Protein AF-A0A382DKV5-F1 (afdb_monomer)

Solvent-accessible surface area (backbone atoms only — not comparable to full-atom values): 4337 Å² total; per-residue (Å²): 130,56,48,54,62,94,45,100,84,55,93,66,55,50,58,50,49,59,46,58,71,74,63,57,50,72,69,56,50,51,51,52,53,50,56,53,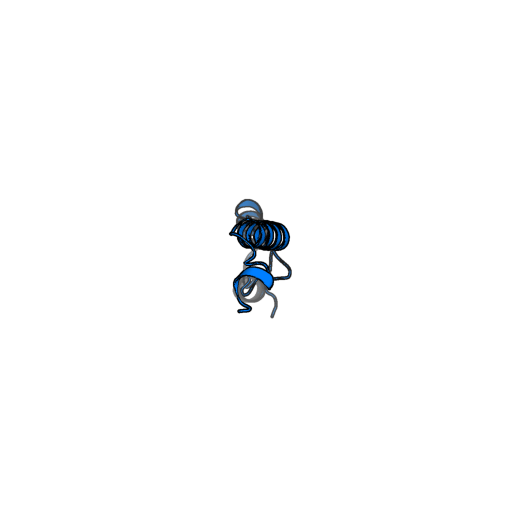59,74,67,62,76,83,50,65,71,59,53,53,53,51,53,49,54,56,51,63,69,54,73,72,79,53,70,77,82,75,61,131

Organism: NCBI:txid408172

Mean predicted aligned error: 8.27 Å

Sequence (68 aa):
DGKLVTCPFATNGTDLRALLRDGCTDQELEKAIANVWTKRTDRYSEERAYDTRKLESRKKIEMYQIGG

Secondary structure (DSSP, 8-state):
--EE-SSTT-S--EEHHHHHHTT--HHHHHHHHHHHHHT----HHHHHHHHHHHHHHTT---GGGT--

Foldseek 3Di:
DCFDDPDPPDPDGHRVVVCVVVPHDPVVSVVVVVVCVVPDDDPPVVVVVVVVVVVVVPDDPPVVNVDD

InterPro domains:
  IPR013785 Aldolase-type TIM barrel [G3DSA:3.20.20.70] (1-68)
  IPR050105 Molybdenum cofactor biosynthesis MoaA/MoaC [PTHR22960] (1-68)

pLDDT: mean 87.67, std 12.84, range [44.56, 97.69]

Structure (mmCIF, N/CA/C/O backbone):
data_AF-A0A382DKV5-F1
#
_entry.id   AF-A0A382DKV5-F1
#
loop_
_atom_site.group_PDB
_atom_site.id
_atom_site.type_symbol
_atom_site.label_atom_id
_atom_site.label_alt_id
_atom_site.label_comp_id
_atom_site.label_asym_id
_atom_site.label_entity_id
_atom_site.label_seq_id
_atom_site.pdbx_PDB_ins_code
_atom_site.Cartn_x
_atom_site.Cartn_y
_atom_site.Cartn_z
_atom_site.occupancy
_atom_site.B_iso_or_equiv
_atom_site.auth_seq_id
_atom_site.auth_comp_id
_atom_site.auth_asym_id
_atom_site.auth_atom_id
_atom_site.pdbx_PDB_model_num
ATOM 1 N N . ASP A 1 1 ? -11.951 4.784 -6.135 1.00 84.31 1 ASP A N 1
ATOM 2 C CA . ASP A 1 1 ? -11.701 3.444 -5.562 1.00 84.31 1 ASP A CA 1
ATOM 3 C C . ASP A 1 1 ? -11.344 3.392 -4.087 1.00 84.31 1 ASP A C 1
ATOM 5 O O . ASP A 1 1 ? -11.683 2.396 -3.474 1.00 84.31 1 ASP A O 1
ATOM 9 N N . GLY A 1 2 ? -10.749 4.424 -3.472 1.00 91.69 2 GLY A N 1
ATOM 10 C CA . GLY A 1 2 ? -10.486 4.392 -2.021 1.00 91.69 2 GLY A CA 1
ATOM 11 C C . GLY A 1 2 ? -9.436 3.353 -1.611 1.00 91.69 2 GLY A C 1
ATOM 12 O O . GLY A 1 2 ? -9.467 2.834 -0.498 1.00 91.69 2 GLY A O 1
ATOM 13 N N . LYS A 1 3 ? -8.515 3.050 -2.531 1.00 95.38 3 LYS A N 1
ATOM 14 C CA . LYS A 1 3 ? -7.400 2.134 -2.319 1.00 95.38 3 LYS A CA 1
ATOM 15 C C . LYS A 1 3 ? -6.126 2.910 -2.008 1.00 95.38 3 LYS A C 1
ATOM 17 O O . LYS A 1 3 ? -5.828 3.900 -2.672 1.00 95.38 3 LYS A O 1
ATOM 22 N N . LEU A 1 4 ? -5.358 2.419 -1.046 1.00 95.00 4 LEU A N 1
ATOM 23 C CA . LEU A 1 4 ? -3.990 2.837 -0.790 1.00 95.00 4 LEU A CA 1
ATOM 24 C C . LEU A 1 4 ? -3.059 2.132 -1.778 1.00 95.00 4 LEU A C 1
ATOM 26 O O . LEU A 1 4 ? -2.950 0.904 -1.771 1.00 95.00 4 LEU A O 1
ATOM 30 N N . VAL A 1 5 ? -2.387 2.918 -2.612 1.00 95.69 5 VAL A N 1
ATOM 31 C CA . VAL A 1 5 ? -1.313 2.464 -3.501 1.00 95.69 5 VAL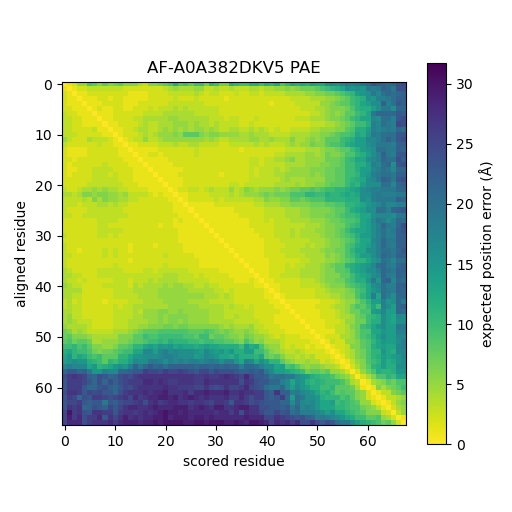 A CA 1
ATOM 32 C C . VAL A 1 5 ? 0.011 3.046 -3.027 1.00 95.69 5 VAL A C 1
ATOM 34 O O . VAL A 1 5 ? 0.076 4.193 -2.588 1.00 95.69 5 VAL A O 1
ATOM 37 N N . THR A 1 6 ? 1.070 2.250 -3.103 1.00 95.25 6 THR A N 1
ATOM 38 C CA . THR A 1 6 ? 2.408 2.623 -2.622 1.00 95.25 6 THR A CA 1
ATOM 39 C C . THR A 1 6 ? 3.365 3.025 -3.743 1.00 95.25 6 THR A C 1
ATOM 41 O O . THR A 1 6 ? 4.380 3.670 -3.477 1.00 95.25 6 THR A O 1
ATOM 44 N N . CYS A 1 7 ? 3.016 2.713 -4.995 1.00 94.50 7 CYS A N 1
ATOM 45 C CA . CYS A 1 7 ? 3.737 3.099 -6.202 1.00 94.50 7 CYS A CA 1
ATOM 46 C C . CYS A 1 7 ? 2.757 3.678 -7.237 1.00 94.50 7 CYS A C 1
ATOM 48 O O . CYS A 1 7 ? 1.703 3.078 -7.453 1.00 94.50 7 CYS A O 1
ATOM 50 N N . PRO A 1 8 ? 3.098 4.774 -7.944 1.00 92.69 8 PRO A N 1
ATOM 51 C CA . PRO A 1 8 ? 2.260 5.316 -9.022 1.00 92.69 8 PRO A CA 1
ATOM 52 C C . PRO A 1 8 ? 2.011 4.337 -10.177 1.00 92.69 8 PRO A C 1
ATOM 54 O O . PRO A 1 8 ? 1.069 4.509 -10.940 1.00 92.69 8 PRO A O 1
ATOM 57 N N . PHE A 1 9 ? 2.865 3.321 -10.309 1.00 92.75 9 PHE A N 1
ATOM 58 C CA . PHE A 1 9 ? 2.779 2.288 -11.340 1.00 92.75 9 PHE A CA 1
ATOM 59 C C . PHE A 1 9 ? 2.165 0.975 -10.823 1.00 92.75 9 PHE A C 1
ATOM 61 O O . PHE A 1 9 ? 2.177 -0.025 -11.536 1.00 92.75 9 PHE A O 1
ATOM 68 N N . ALA A 1 10 ? 1.661 0.948 -9.584 1.00 91.12 10 ALA A N 1
ATOM 69 C CA . ALA A 1 10 ? 1.061 -0.246 -9.002 1.00 91.12 10 ALA A CA 1
ATOM 70 C C . ALA A 1 10 ? -0.222 -0.648 -9.749 1.00 91.12 10 ALA A C 1
ATOM 72 O O . ALA A 1 10 ? -1.067 0.188 -10.059 1.00 91.12 10 ALA A O 1
ATOM 73 N N . THR A 1 11 ? -0.392 -1.948 -9.990 1.00 89.38 11 THR A N 1
ATOM 74 C CA . THR A 1 11 ? -1.593 -2.514 -10.630 1.00 89.38 11 THR A CA 1
ATOM 75 C C . THR A 1 11 ? -2.707 -2.835 -9.635 1.00 89.38 11 THR A C 1
ATOM 77 O O . THR A 1 11 ? -3.846 -3.062 -10.037 1.00 89.38 11 THR A O 1
ATOM 80 N N . ASN A 1 12 ? -2.400 -2.854 -8.336 1.00 89.19 12 ASN A N 1
ATOM 81 C CA . ASN A 1 12 ? -3.364 -3.104 -7.275 1.00 89.19 12 ASN A CA 1
ATOM 82 C C . ASN A 1 12 ? -3.057 -2.239 -6.043 1.00 89.19 12 ASN A C 1
ATOM 84 O O . ASN A 1 12 ? -1.970 -1.677 -5.919 1.00 89.19 12 ASN A O 1
ATOM 88 N N . GLY A 1 13 ? -4.016 -2.135 -5.125 1.00 93.12 13 GLY A N 1
ATOM 89 C CA . GLY A 1 13 ? -3.876 -1.363 -3.891 1.00 93.12 13 GLY A CA 1
ATOM 90 C C . GLY A 1 13 ? -4.723 -1.937 -2.762 1.00 93.12 13 GLY A C 1
ATOM 91 O O . GLY A 1 13 ? -5.638 -2.725 -3.003 1.00 93.12 13 GLY A O 1
ATOM 92 N N . THR A 1 14 ? -4.420 -1.528 -1.533 1.00 94.88 14 THR A N 1
ATOM 93 C CA . THR A 1 14 ? -5.136 -1.972 -0.328 1.00 94.88 14 THR A CA 1
ATOM 94 C C . THR A 1 14 ? -6.441 -1.198 -0.196 1.00 94.88 14 THR A C 1
ATOM 96 O O . THR A 1 14 ? -6.412 0.027 -0.147 1.00 94.88 14 THR A O 1
ATOM 99 N N . ASP A 1 15 ? -7.584 -1.880 -0.150 1.00 95.50 15 ASP A N 1
ATOM 100 C CA . ASP A 1 15 ? -8.899 -1.234 -0.093 1.00 95.50 15 ASP A CA 1
ATOM 101 C C . ASP A 1 15 ? -9.206 -0.683 1.308 1.00 95.50 15 ASP A C 1
ATOM 103 O O . ASP A 1 15 ? -9.749 -1.373 2.169 1.00 95.50 15 ASP A O 1
ATOM 107 N N . LEU A 1 16 ? -8.848 0.582 1.542 1.00 95.38 16 LEU A N 1
ATOM 108 C CA . LEU A 1 16 ? -9.157 1.265 2.798 1.00 95.38 16 LEU A CA 1
ATOM 109 C C . LEU A 1 16 ? -10.647 1.599 2.911 1.00 95.38 16 LEU A C 1
ATOM 111 O O . LEU A 1 16 ? -11.173 1.717 4.013 1.00 95.38 16 LEU A O 1
ATOM 115 N N . ARG A 1 17 ? -11.349 1.745 1.782 1.00 95.62 1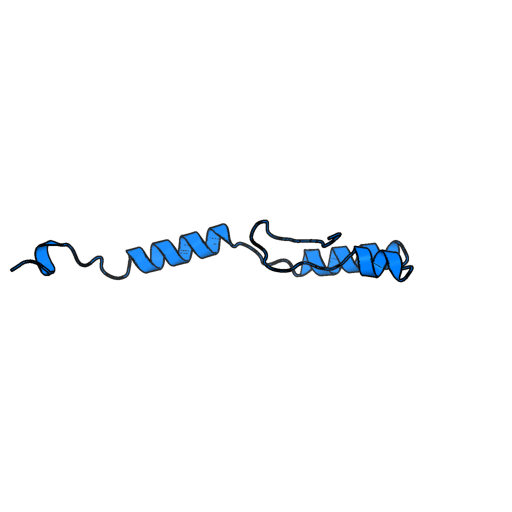7 ARG A N 1
ATOM 116 C CA . ARG A 1 17 ? -12.786 2.034 1.774 1.00 95.62 17 ARG A CA 1
ATOM 117 C C . ARG A 1 17 ? -13.590 0.863 2.325 1.00 95.62 17 ARG A C 1
ATOM 119 O O . ARG A 1 17 ? -14.577 1.110 3.011 1.00 95.62 17 ARG A O 1
ATOM 126 N N . ALA A 1 18 ? -13.197 -0.370 2.014 1.00 95.88 18 ALA A N 1
ATOM 127 C CA . ALA A 1 18 ? -13.797 -1.562 2.605 1.00 95.88 18 ALA A CA 1
ATOM 128 C C . ALA A 1 18 ? -13.618 -1.562 4.132 1.00 95.88 18 ALA A C 1
ATOM 130 O O . ALA A 1 18 ? -14.612 -1.615 4.846 1.00 95.88 18 ALA A O 1
ATOM 131 N N . LEU A 1 19 ? -12.389 -1.349 4.622 1.00 94.44 19 LEU A N 1
ATOM 132 C CA . LEU A 1 19 ? -12.095 -1.286 6.063 1.00 94.44 19 LEU A CA 1
ATOM 133 C C . LEU A 1 19 ? -12.947 -0.237 6.791 1.00 94.44 19 LEU A C 1
ATOM 135 O O . LEU A 1 19 ? -13.562 -0.528 7.814 1.00 94.44 19 LEU A O 1
ATOM 139 N N . LEU A 1 20 ? -13.040 0.967 6.221 1.00 95.56 20 LEU A N 1
ATOM 140 C CA . LEU A 1 20 ? -13.854 2.048 6.778 1.00 95.56 20 LEU A CA 1
ATOM 141 C C . LEU A 1 20 ? -15.352 1.711 6.801 1.00 95.56 20 LEU A C 1
ATOM 143 O O . LEU A 1 20 ? -16.066 2.124 7.709 1.00 95.56 20 LEU A O 1
ATOM 147 N N . ARG A 1 21 ? -15.849 0.981 5.797 1.00 96.31 21 ARG A N 1
ATOM 148 C CA . ARG A 1 21 ? -17.263 0.580 5.709 1.00 96.31 21 ARG A CA 1
ATOM 149 C C . ARG A 1 21 ? -17.621 -0.569 6.636 1.00 96.31 21 ARG A C 1
ATOM 151 O O . ARG A 1 21 ? -18.760 -0.617 7.088 1.00 96.31 21 ARG A O 1
ATOM 158 N N . ASP A 1 22 ? -16.658 -1.428 6.938 1.00 95.62 22 ASP A N 1
ATOM 159 C CA . ASP A 1 22 ? -16.803 -2.504 7.918 1.00 95.62 22 ASP A CA 1
ATOM 160 C C . ASP A 1 22 ? -16.747 -1.981 9.366 1.00 95.62 22 ASP A C 1
ATOM 162 O O . ASP A 1 22 ? -16.909 -2.748 10.312 1.00 95.62 22 ASP A O 1
ATOM 166 N N . GLY A 1 23 ? -16.569 -0.665 9.551 1.00 95.38 23 GLY A N 1
ATOM 167 C CA . GLY A 1 23 ? -16.604 -0.015 10.857 1.00 95.38 23 GLY A CA 1
ATOM 168 C C . GLY A 1 23 ? -15.305 -0.157 11.643 1.00 95.38 23 GLY A C 1
ATOM 169 O O . GLY A 1 23 ? -15.352 -0.167 12.872 1.00 95.38 23 GLY A O 1
ATOM 170 N N . CYS A 1 24 ? -14.159 -0.277 10.960 1.00 96.12 24 CYS A N 1
ATOM 171 C CA . CYS A 1 24 ? -12.870 -0.342 11.641 1.00 96.12 24 CYS A CA 1
ATOM 172 C C . CYS A 1 24 ? -12.642 0.887 12.531 1.00 96.12 24 CYS A C 1
ATOM 174 O O . CYS A 1 24 ? -12.988 2.017 12.180 1.00 96.12 24 CYS A O 1
ATOM 176 N N . THR A 1 25 ? -11.995 0.669 13.666 1.00 97.56 25 THR A N 1
ATOM 177 C CA . THR A 1 25 ? -11.526 1.743 14.543 1.00 97.56 25 THR A CA 1
ATOM 178 C C . THR A 1 25 ? -10.316 2.460 13.940 1.00 97.56 25 THR A C 1
ATOM 180 O O . THR A 1 25 ? -9.581 1.898 13.123 1.00 97.56 25 THR A O 1
ATOM 183 N N . ASP A 1 26 ? -10.039 3.681 14.401 1.00 97.31 26 ASP A N 1
ATOM 184 C CA . ASP A 1 26 ? -8.855 4.441 13.973 1.00 97.31 26 ASP A CA 1
ATOM 185 C C . ASP A 1 26 ? -7.548 3.668 14.216 1.00 97.31 26 ASP A C 1
ATOM 187 O O . ASP A 1 26 ? -6.642 3.692 13.388 1.00 97.31 26 ASP A O 1
ATOM 191 N N . GLN A 1 27 ? -7.470 2.915 15.317 1.00 97.69 27 GLN A N 1
ATOM 192 C CA . GLN A 1 27 ? -6.303 2.097 15.664 1.00 97.69 27 GLN A CA 1
ATOM 193 C C . GLN A 1 27 ? -6.101 0.926 14.693 1.00 97.69 27 GLN A C 1
ATOM 195 O O . GLN A 1 27 ? -4.969 0.545 14.389 1.00 97.69 27 GLN A O 1
ATOM 200 N N . GLU A 1 28 ? -7.186 0.320 14.212 1.00 96.19 28 GLU A N 1
ATOM 201 C CA . GLU A 1 28 ? -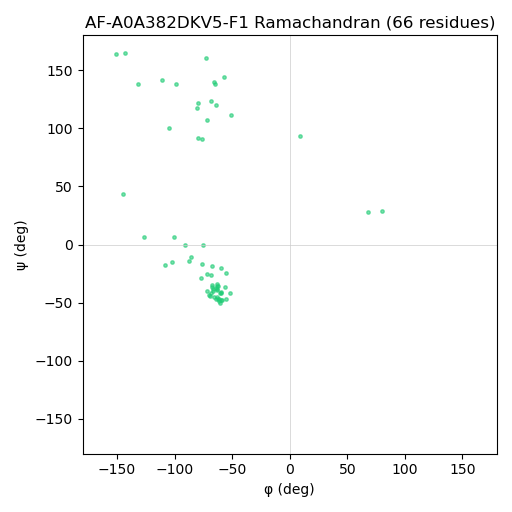7.128 -0.744 13.207 1.00 96.19 28 GLU A CA 1
ATOM 202 C C . GLU A 1 28 ? -6.741 -0.188 11.841 1.00 96.19 28 GLU A C 1
ATOM 204 O O . GLU A 1 28 ? -5.913 -0.786 11.149 1.00 96.19 28 GLU A O 1
ATOM 209 N N . LEU A 1 29 ? -7.272 0.984 11.485 1.00 96.75 29 LEU A N 1
ATOM 210 C CA . LEU A 1 29 ? -6.907 1.683 10.260 1.00 96.75 29 LEU A CA 1
ATOM 211 C C . LEU A 1 29 ? -5.427 2.089 10.268 1.00 96.75 29 LEU A C 1
ATOM 213 O O . LEU A 1 29 ? -4.716 1.842 9.293 1.00 96.75 29 LEU A O 1
ATOM 217 N N . GLU A 1 30 ? -4.939 2.645 11.377 1.00 97.44 30 GLU A N 1
ATOM 218 C CA . GLU A 1 30 ? -3.534 3.011 11.558 1.00 97.44 30 GLU A CA 1
ATOM 219 C C . GLU A 1 30 ? -2.627 1.786 11.407 1.00 97.44 30 GLU A C 1
ATOM 221 O O . GLU A 1 30 ? -1.670 1.811 10.630 1.00 97.44 30 GLU A O 1
ATOM 226 N N . LYS A 1 31 ? -2.963 0.672 12.072 1.00 97.12 31 LYS A N 1
ATOM 227 C CA . LYS A 1 31 ? -2.229 -0.594 11.928 1.00 97.12 31 LYS A CA 1
ATOM 228 C C . LYS A 1 31 ? -2.243 -1.103 10.492 1.00 97.12 31 LYS A C 1
ATOM 230 O O . LYS A 1 31 ? -1.213 -1.573 10.012 1.00 97.12 31 LYS A O 1
ATOM 235 N N . ALA A 1 32 ? -3.376 -1.025 9.794 1.00 96.00 32 ALA A N 1
ATOM 236 C CA . ALA A 1 32 ? -3.471 -1.448 8.400 1.00 96.00 32 ALA A CA 1
ATOM 237 C C . ALA A 1 32 ? -2.535 -0.620 7.505 1.00 96.00 32 ALA A C 1
ATOM 239 O O . ALA A 1 32 ? -1.755 -1.187 6.738 1.00 96.00 32 ALA A O 1
ATOM 240 N N . ILE A 1 33 ? -2.544 0.706 7.657 1.00 96.50 33 ILE A N 1
ATOM 241 C CA . ILE A 1 33 ? -1.674 1.615 6.899 1.00 96.50 33 ILE A CA 1
ATOM 242 C C . ILE A 1 33 ? -0.199 1.368 7.239 1.00 96.50 33 ILE A C 1
ATOM 244 O O . ILE A 1 33 ? 0.623 1.220 6.332 1.00 96.50 33 ILE A O 1
ATOM 248 N N . ALA A 1 34 ? 0.145 1.258 8.524 1.00 97.44 34 ALA A N 1
ATOM 249 C CA . ALA A 1 34 ? 1.508 0.987 8.974 1.00 97.44 34 ALA A CA 1
ATOM 250 C C . ALA A 1 34 ? 2.031 -0.357 8.440 1.00 97.44 34 ALA A C 1
ATOM 252 O O . ALA A 1 34 ? 3.168 -0.448 7.971 1.00 97.44 34 ALA A O 1
ATOM 253 N N . ASN A 1 35 ? 1.197 -1.398 8.436 1.00 96.38 35 ASN A N 1
ATOM 254 C CA . ASN A 1 35 ? 1.547 -2.707 7.885 1.00 96.38 35 ASN A CA 1
ATOM 255 C C . ASN A 1 35 ? 1.816 -2.656 6.376 1.00 96.38 35 ASN A C 1
ATOM 257 O O . ASN A 1 35 ? 2.738 -3.315 5.897 1.00 96.38 35 ASN A O 1
ATOM 261 N N . VAL A 1 36 ? 1.033 -1.879 5.621 1.00 96.00 36 VAL A N 1
ATOM 262 C CA . VAL A 1 36 ? 1.283 -1.663 4.188 1.00 96.00 36 VAL A CA 1
ATOM 263 C C . VAL A 1 36 ? 2.597 -0.908 3.986 1.00 96.00 36 VAL A C 1
ATOM 265 O O . VAL A 1 36 ? 3.416 -1.304 3.159 1.00 96.00 36 VAL A O 1
ATOM 268 N N . TRP A 1 37 ? 2.835 0.146 4.769 1.00 96.00 37 TRP A N 1
ATOM 269 C CA . TRP A 1 37 ? 4.016 0.994 4.616 1.00 96.00 37 TRP A CA 1
ATOM 270 C C . TRP A 1 37 ? 5.324 0.285 4.978 1.00 96.00 37 TRP A C 1
ATOM 272 O O . TRP A 1 37 ? 6.317 0.410 4.267 1.00 96.00 37 TRP A O 1
ATOM 282 N N . THR A 1 38 ? 5.327 -0.499 6.054 1.00 96.94 38 THR A N 1
ATOM 283 C CA . THR A 1 38 ? 6.514 -1.240 6.522 1.00 96.94 38 THR A CA 1
ATOM 284 C C . THR A 1 38 ? 6.928 -2.372 5.586 1.00 96.94 38 THR A C 1
ATOM 286 O O . THR A 1 38 ? 8.103 -2.724 5.535 1.00 96.94 38 THR A O 1
ATOM 289 N N . LYS A 1 39 ? 5.988 -2.925 4.814 1.00 94.19 39 LYS A N 1
ATOM 290 C CA . LYS A 1 39 ? 6.252 -3.965 3.806 1.00 94.19 39 LYS A CA 1
ATOM 291 C C . LYS A 1 39 ? 6.541 -3.396 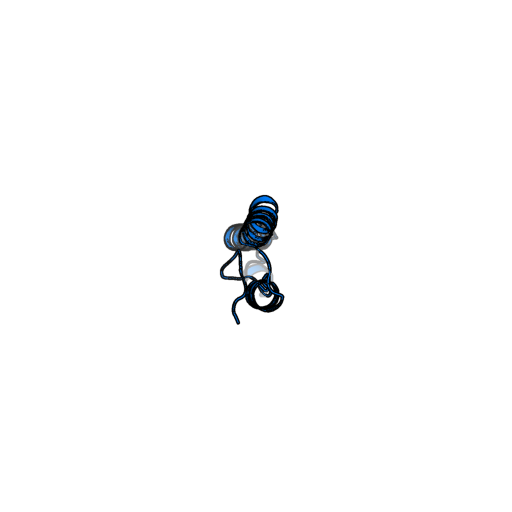2.415 1.00 94.19 39 LYS A C 1
ATOM 293 O O . LYS A 1 39 ? 6.773 -4.162 1.479 1.00 94.19 39 LYS A O 1
ATOM 298 N N . ARG A 1 40 ? 6.510 -2.070 2.261 1.00 94.38 40 ARG A N 1
ATOM 299 C CA . ARG A 1 40 ? 6.692 -1.400 0.977 1.00 94.38 40 ARG A CA 1
ATOM 300 C C . ARG A 1 40 ? 8.095 -1.653 0.432 1.00 94.38 40 ARG A C 1
ATOM 302 O O . ARG A 1 40 ? 9.085 -1.258 1.041 1.00 94.38 40 ARG A O 1
ATOM 309 N N . THR A 1 41 ? 8.166 -2.255 -0.749 1.00 93.88 41 THR A N 1
ATOM 310 C CA . THR A 1 41 ? 9.425 -2.539 -1.460 1.00 93.88 41 THR A CA 1
ATOM 311 C C . THR A 1 41 ? 9.425 -2.002 -2.890 1.00 93.88 41 THR A C 1
ATOM 313 O O . THR A 1 41 ? 10.372 -2.235 -3.636 1.00 93.88 41 THR A O 1
ATOM 316 N N . ASP A 1 42 ? 8.386 -1.252 -3.274 1.00 94.12 42 ASP A N 1
ATOM 317 C CA . ASP A 1 42 ? 8.207 -0.790 -4.645 1.00 94.12 42 ASP A CA 1
ATOM 318 C C . ASP A 1 42 ? 9.273 0.240 -5.031 1.00 94.12 42 ASP A C 1
ATOM 320 O O . ASP A 1 42 ? 9.401 1.303 -4.421 1.00 94.12 42 ASP A O 1
ATOM 324 N N . ARG A 1 43 ? 9.995 -0.051 -6.109 1.00 94.06 43 ARG A N 1
ATOM 325 C CA . ARG A 1 43 ? 11.017 0.824 -6.705 1.00 94.06 43 ARG A CA 1
ATOM 326 C C . ARG A 1 43 ? 11.010 0.686 -8.225 1.00 94.06 43 ARG A C 1
ATOM 328 O O . ARG A 1 43 ? 12.041 0.597 -8.884 1.00 94.06 43 ARG A O 1
ATOM 335 N N . TYR A 1 44 ? 9.802 0.673 -8.785 1.00 94.38 44 TYR A N 1
ATOM 336 C CA . TYR A 1 44 ? 9.540 0.316 -10.179 1.00 94.38 44 TYR A CA 1
ATOM 337 C C . TYR A 1 44 ? 10.391 1.086 -11.203 1.00 94.38 44 TYR A C 1
ATOM 339 O O . TYR A 1 44 ? 10.896 0.505 -12.160 1.00 94.38 44 TYR A O 1
ATOM 347 N N . SER A 1 45 ? 10.591 2.395 -11.012 1.00 92.69 45 SER A N 1
ATOM 348 C CA . SER A 1 45 ? 11.435 3.180 -11.922 1.00 92.69 45 SER A CA 1
ATOM 349 C C . SER A 1 45 ? 12.901 2.734 -11.906 1.00 92.69 45 SER A C 1
ATOM 351 O O . SER A 1 45 ? 13.525 2.712 -12.966 1.00 92.69 45 SER A O 1
ATOM 353 N N . GLU A 1 46 ? 13.438 2.356 -10.742 1.00 93.12 46 GLU A N 1
ATOM 354 C CA . GLU A 1 46 ? 14.805 1.837 -10.606 1.00 93.12 46 GLU A CA 1
ATOM 355 C C . GLU A 1 46 ? 14.937 0.452 -11.241 1.00 93.12 46 GLU A C 1
ATOM 357 O O . GLU A 1 46 ? 15.876 0.211 -11.996 1.00 93.12 46 GLU A O 1
ATOM 362 N N . GLU A 1 47 ? 13.972 -0.435 -10.993 1.00 92.38 47 GLU A N 1
ATOM 363 C CA . GLU A 1 47 ? 13.931 -1.781 -11.578 1.00 92.38 47 GLU A CA 1
ATOM 364 C C . GLU A 1 47 ? 13.882 -1.721 -13.104 1.00 92.38 47 GLU A C 1
ATOM 366 O O . GLU A 1 47 ? 14.714 -2.328 -13.781 1.00 92.38 47 GLU A O 1
ATOM 371 N N . ARG A 1 48 ? 12.997 -0.885 -13.660 1.00 92.56 48 ARG A N 1
ATOM 372 C CA . ARG A 1 48 ? 12.913 -0.678 -15.110 1.00 92.56 48 ARG A CA 1
ATOM 373 C C . ARG A 1 48 ? 14.229 -0.142 -15.684 1.00 92.56 48 ARG A C 1
ATOM 375 O O . ARG A 1 48 ? 14.655 -0.564 -16.761 1.00 92.56 48 ARG A O 1
ATOM 382 N N . ALA A 1 49 ? 14.882 0.790 -14.988 1.00 91.50 49 ALA A N 1
ATOM 383 C CA . ALA A 1 49 ? 16.169 1.333 -15.419 1.00 91.50 49 ALA A CA 1
ATOM 384 C C . ALA A 1 49 ? 17.282 0.272 -15.377 1.00 91.50 49 ALA A C 1
ATOM 386 O O . ALA A 1 49 ? 18.095 0.202 -16.301 1.00 91.50 49 ALA A O 1
ATOM 387 N N . TYR A 1 50 ? 17.308 -0.575 -14.346 1.00 91.75 50 TYR A N 1
ATOM 388 C CA . TYR A 1 50 ? 18.250 -1.688 -14.234 1.00 91.75 50 TYR A CA 1
ATOM 389 C C . TYR A 1 50 ? 18.066 -2.707 -15.365 1.00 91.75 50 TYR A C 1
ATOM 391 O O . TYR A 1 50 ? 19.039 -3.068 -16.031 1.00 91.75 50 TYR A O 1
ATOM 399 N N . ASP A 1 51 ? 16.828 -3.112 -15.643 1.00 88.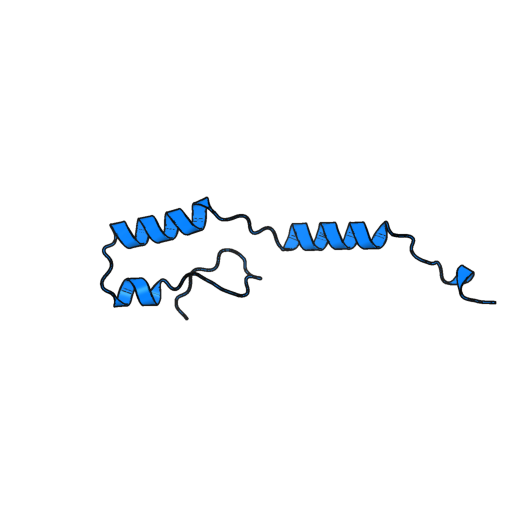69 51 ASP A N 1
ATOM 400 C CA . ASP A 1 51 ? 16.521 -4.057 -16.718 1.00 88.69 51 ASP A CA 1
ATOM 401 C C . ASP A 1 51 ? 16.877 -3.500 -18.098 1.00 88.69 51 ASP A C 1
ATOM 403 O O . ASP A 1 51 ? 17.431 -4.219 -18.932 1.00 88.69 51 ASP A O 1
ATOM 407 N N . THR A 1 52 ? 16.647 -2.203 -18.318 1.00 85.56 52 THR A N 1
ATOM 408 C CA . THR A 1 52 ? 17.049 -1.520 -19.556 1.00 85.56 52 THR A CA 1
ATOM 409 C C . THR A 1 52 ? 18.570 -1.569 -19.737 1.00 85.56 52 THR A C 1
ATOM 411 O O . THR A 1 52 ? 19.044 -2.017 -20.778 1.00 85.56 52 THR A O 1
ATOM 414 N N . ARG A 1 53 ? 19.356 -1.232 -18.702 1.00 83.94 53 ARG A N 1
ATOM 415 C CA . ARG A 1 53 ? 20.833 -1.329 -18.747 1.00 83.94 53 ARG A CA 1
ATOM 416 C C . ARG A 1 53 ? 21.319 -2.768 -18.954 1.00 83.94 53 ARG A C 1
ATOM 418 O O . ARG A 1 53 ? 22.313 -3.020 -19.639 1.00 83.94 53 ARG A O 1
ATOM 425 N N . LYS A 1 54 ? 20.620 -3.749 -18.379 1.00 80.56 54 LYS A N 1
ATOM 426 C CA . LYS A 1 54 ? 20.914 -5.175 -18.581 1.00 80.56 54 LYS A CA 1
ATOM 427 C C . LYS A 1 54 ? 20.633 -5.615 -20.020 1.00 80.56 54 LYS A C 1
ATOM 429 O O . LYS A 1 54 ? 21.351 -6.460 -20.550 1.00 80.56 54 LYS A O 1
ATOM 434 N N . LEU A 1 55 ? 19.613 -5.050 -20.660 1.00 76.19 55 LEU A N 1
ATOM 435 C CA . LEU A 1 55 ? 19.326 -5.285 -22.071 1.00 76.19 55 LEU A CA 1
ATOM 436 C C . LEU A 1 55 ? 20.387 -4.634 -22.969 1.00 76.19 55 LEU A C 1
ATOM 438 O O . LEU A 1 55 ? 20.879 -5.287 -23.879 1.00 76.19 55 LEU A O 1
ATOM 442 N N . GLU A 1 56 ? 20.804 -3.402 -22.670 1.00 73.94 56 GLU A N 1
ATOM 443 C CA . GLU A 1 56 ? 21.862 -2.701 -23.416 1.00 73.94 56 GLU A CA 1
ATOM 444 C C . GLU A 1 56 ? 23.228 -3.399 -23.324 1.00 73.94 56 GLU A C 1
ATOM 446 O O . GLU A 1 56 ? 23.985 -3.412 -24.293 1.00 73.94 56 GLU A O 1
ATOM 451 N N . SER A 1 57 ? 23.540 -4.025 -22.184 1.00 67.38 57 SER A N 1
ATOM 452 C CA . SER A 1 57 ? 24.780 -4.800 -22.007 1.00 67.38 57 SER A CA 1
ATOM 453 C C . SER A 1 57 ? 24.758 -6.175 -22.689 1.00 67.38 57 SER A C 1
ATOM 455 O O . SER A 1 57 ? 25.816 -6.765 -22.929 1.00 67.38 57 SER A O 1
ATOM 457 N N . ARG A 1 58 ? 23.582 -6.693 -23.069 1.00 63.69 58 ARG A N 1
ATOM 458 C CA . ARG A 1 58 ? 23.466 -7.863 -23.949 1.00 63.69 58 ARG A CA 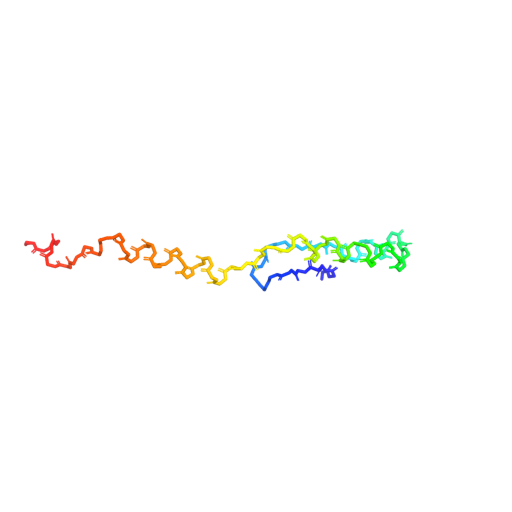1
ATOM 459 C C . ARG A 1 58 ? 23.678 -7.403 -25.387 1.00 63.69 58 ARG A C 1
ATOM 461 O O . ARG A 1 58 ? 22.727 -6.992 -26.034 1.00 63.69 58 ARG A O 1
ATOM 468 N N . LYS A 1 59 ? 24.942 -7.456 -25.835 1.00 63.22 59 LYS A N 1
ATOM 469 C CA . LYS A 1 59 ? 25.439 -7.215 -27.208 1.00 63.22 59 LYS A CA 1
ATOM 470 C C . LYS A 1 59 ? 24.372 -6.658 -28.156 1.00 63.22 59 LYS A C 1
ATOM 472 O O . LYS A 1 59 ? 23.652 -7.414 -28.807 1.00 63.22 59 LYS A O 1
ATOM 477 N N . LYS A 1 60 ? 24.334 -5.330 -28.257 1.00 60.56 60 LYS A N 1
ATOM 478 C CA . LYS A 1 60 ? 23.742 -4.636 -29.399 1.00 60.56 60 LYS A CA 1
ATOM 479 C C . LYS A 1 60 ? 24.355 -5.257 -30.659 1.00 60.56 60 LYS A C 1
ATOM 481 O O . LYS A 1 60 ? 25.567 -5.173 -30.852 1.00 60.56 60 LYS A O 1
ATOM 486 N N . ILE A 1 61 ? 23.555 -5.974 -31.446 1.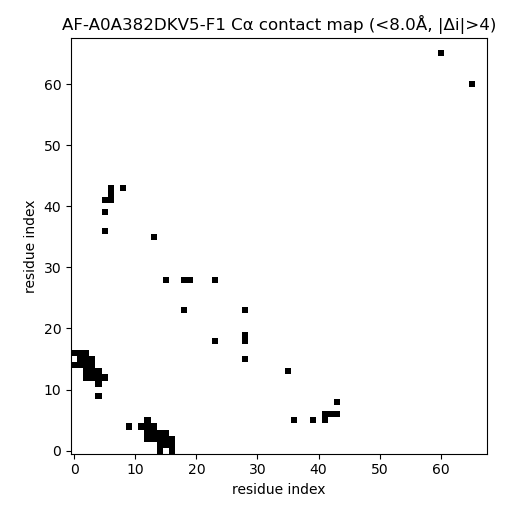00 65.75 61 ILE A N 1
ATOM 487 C CA . ILE A 1 61 ? 24.002 -6.417 -32.765 1.00 65.75 61 ILE A CA 1
ATOM 488 C C . ILE A 1 61 ? 24.030 -5.149 -33.606 1.00 65.75 61 ILE A C 1
ATOM 490 O O . ILE A 1 61 ? 22.992 -4.560 -33.906 1.00 65.75 61 ILE A O 1
ATOM 494 N N . GLU A 1 62 ? 25.234 -4.679 -33.890 1.00 70.19 62 GLU A N 1
ATOM 495 C CA . GLU A 1 62 ? 25.439 -3.514 -34.731 1.00 70.19 62 GLU A CA 1
ATOM 496 C C . GLU A 1 62 ? 24.984 -3.842 -36.158 1.00 70.19 62 GLU A C 1
ATOM 498 O O . GLU A 1 62 ? 25.234 -4.941 -36.653 1.00 70.19 62 GLU A O 1
ATOM 503 N N . MET A 1 63 ? 24.319 -2.900 -36.835 1.00 62.34 63 MET A N 1
ATOM 504 C CA . MET A 1 63 ? 23.713 -3.137 -38.157 1.00 62.34 63 MET A CA 1
ATOM 505 C C . MET A 1 63 ? 24.705 -3.663 -39.213 1.00 62.34 63 MET A C 1
ATOM 507 O O . MET A 1 63 ? 24.286 -4.371 -40.125 1.00 62.34 63 MET A O 1
ATOM 511 N N . TYR A 1 64 ? 26.013 -3.406 -39.070 1.00 62.25 64 TYR A N 1
ATOM 512 C CA . TYR A 1 64 ? 27.041 -3.961 -39.965 1.00 62.25 64 TYR A CA 1
ATOM 513 C C . TYR A 1 64 ? 27.211 -5.487 -39.849 1.00 62.25 64 TYR A C 1
ATOM 515 O O . TYR A 1 64 ? 27.782 -6.102 -40.740 1.00 62.25 64 TYR A O 1
ATOM 523 N N . GLN A 1 65 ? 26.739 -6.114 -38.766 1.00 63.47 65 GLN A N 1
ATOM 524 C CA . GLN A 1 65 ? 26.786 -7.570 -38.577 1.00 63.47 65 GLN A CA 1
ATOM 525 C C . GLN A 1 65 ? 25.591 -8.292 -39.219 1.00 63.47 65 GLN A C 1
ATOM 527 O O . GLN A 1 65 ? 25.599 -9.518 -39.291 1.00 63.47 65 GLN A O 1
ATOM 532 N N . ILE A 1 66 ? 24.568 -7.552 -39.669 1.00 65.31 66 ILE A N 1
ATOM 533 C CA . ILE A 1 66 ? 23.334 -8.099 -40.263 1.00 65.31 66 ILE A CA 1
ATOM 534 C C . ILE A 1 66 ? 23.274 -7.853 -41.785 1.00 65.31 66 ILE A C 1
ATOM 536 O O . ILE A 1 66 ? 22.523 -8.534 -42.478 1.00 65.31 66 ILE A O 1
ATOM 540 N N . GLY A 1 67 ? 24.070 -6.923 -42.323 1.00 58.75 67 GLY A N 1
ATOM 541 C CA . GLY A 1 67 ? 24.088 -6.589 -43.751 1.00 58.75 67 GLY A CA 1
ATOM 542 C C . GLY A 1 67 ? 25.302 -7.149 -44.488 1.00 58.75 67 GLY A C 1
ATOM 543 O O . GLY A 1 67 ? 26.376 -6.552 -44.431 1.00 58.75 67 GLY A O 1
ATOM 544 N N . GLY A 1 68 ? 25.099 -8.265 -45.191 1.00 44.56 68 GLY A N 1
ATOM 545 C CA . GLY A 1 68 ? 25.830 -8.620 -46.410 1.00 44.56 68 GLY A CA 1
ATOM 546 C C . GLY A 1 68 ? 25.000 -8.247 -47.630 1.00 44.56 68 GLY A C 1
ATOM 547 O O . GLY A 1 68 ? 23.755 -8.325 -47.518 1.00 44.56 68 GLY A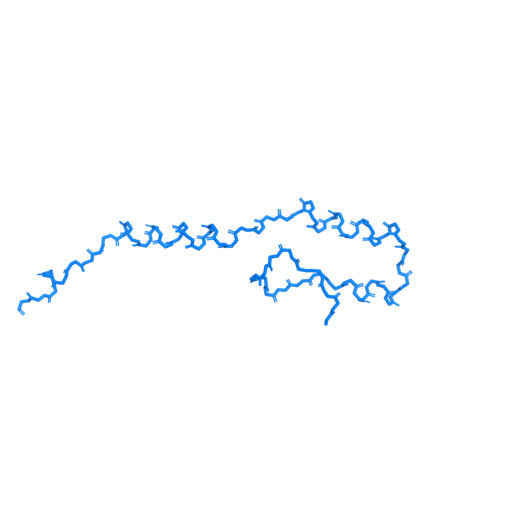 O 1
#

Radius of gyration: 21.24 Å; Cα contacts (8 Å, |Δi|>4): 33; chains: 1; bounding box: 44×14×62 Å